Protein AF-A0A2A4T3X4-F1 (afdb_monomer_lite)

pLDDT: mean 83.57, std 12.28, range [48.41, 96.38]

Secondary structure (DSSP, 8-state):
----TT-EEEE-TT-TTGGG-TTTS-TT-EEEEEEEEEESSSTTEEEEEEEETTS-EEEEEPTTTEEETTHHHHHHHHHH---TT-HHHHHHHHHHHH--SPPPHHHHHHHHHHHHHT-

Foldseek 3Di:
DDDDFFAKKFWDCPAPVVVVDCPAHPPPWIWTFHDWDQDPPPDRWIWTFTQTPVRDTHGTDTPRTMDHPCLVVLVVLLVLPPDPPCVVVNVLSVCVNVDRDDDDPVSVVVSVVSVVVSD

Sequence (119 aa):
MNLKSGDKVRLKKNSNISNIGNKFNPLNTNGIIIVSKLTKLVKSTHRYKIKWDNGVTNGFYGDDEIEHWYIEPVKELFKKVISPYSGSIQLYLKHLIEDENPLTDEQLDRCRYWWGYYS

Radius of gyration: 15.66 Å; chains: 1; bounding box: 42×26×44 Å

Structure (mmCIF, N/CA/C/O backbone):
data_AF-A0A2A4T3X4-F1
#
_entry.id   AF-A0A2A4T3X4-F1
#
loop_
_atom_site.group_PDB
_atom_site.id
_atom_site.type_symbol
_atom_site.label_atom_id
_atom_site.label_alt_id
_atom_site.label_comp_id
_atom_site.label_asym_id
_atom_site.label_entity_id
_atom_site.label_seq_id
_atom_site.pdbx_PDB_ins_code
_atom_site.Cartn_x
_atom_site.Cartn_y
_atom_site.Cartn_z
_atom_site.occupancy
_atom_site.B_iso_or_equiv
_atom_site.auth_seq_id
_atom_site.auth_comp_id
_atom_site.auth_asym_id
_atom_site.auth_atom_id
_atom_site.pdbx_PDB_model_num
ATOM 1 N N . MET A 1 1 ? 10.702 2.430 2.798 1.00 73.75 1 MET A N 1
ATOM 2 C CA . MET A 1 1 ? 9.660 1.501 2.301 1.00 73.75 1 MET A CA 1
ATOM 3 C C . MET A 1 1 ? 10.324 0.392 1.492 1.00 73.75 1 MET A C 1
ATOM 5 O O . MET A 1 1 ? 11.217 0.692 0.709 1.00 73.75 1 MET A O 1
ATOM 9 N N . ASN A 1 2 ? 9.935 -0.870 1.688 1.00 77.69 2 ASN A N 1
ATOM 10 C CA . ASN A 1 2 ? 10.538 -2.020 0.999 1.00 77.69 2 ASN A CA 1
ATOM 11 C C . ASN A 1 2 ? 9.506 -2.710 0.093 1.00 77.69 2 ASN A C 1
ATOM 13 O O . ASN A 1 2 ? 8.886 -3.697 0.487 1.00 77.69 2 ASN A O 1
ATOM 17 N N . LEU A 1 3 ? 9.288 -2.150 -1.098 1.00 87.94 3 LEU A N 1
ATOM 18 C CA . LEU A 1 3 ? 8.302 -2.655 -2.052 1.00 87.94 3 LEU A CA 1
ATOM 19 C C . LEU A 1 3 ? 8.892 -3.710 -2.996 1.00 87.94 3 LEU A C 1
ATOM 21 O O . LEU A 1 3 ? 10.007 -3.575 -3.513 1.00 87.94 3 LEU A O 1
ATOM 25 N N . LYS A 1 4 ? 8.096 -4.731 -3.315 1.00 90.44 4 LYS A N 1
ATOM 26 C CA . LYS A 1 4 ? 8.458 -5.810 -4.245 1.00 90.44 4 LYS A CA 1
ATOM 27 C C . LYS A 1 4 ? 7.408 -6.012 -5.333 1.00 90.44 4 LYS A C 1
ATOM 29 O O . LYS A 1 4 ? 6.272 -5.551 -5.243 1.00 90.44 4 LYS A O 1
ATOM 34 N N . SER A 1 5 ? 7.793 -6.730 -6.388 1.00 92.25 5 SER A N 1
ATOM 35 C CA . SER A 1 5 ? 6.839 -7.163 -7.412 1.00 92.25 5 SER A CA 1
ATOM 36 C C . SER A 1 5 ? 5.691 -7.958 -6.780 1.00 92.25 5 SER A C 1
ATOM 38 O O . SER A 1 5 ? 5.927 -8.836 -5.952 1.00 92.25 5 SER A O 1
ATOM 40 N N . GLY A 1 6 ? 4.462 -7.654 -7.192 1.00 92.06 6 GLY A N 1
ATOM 41 C CA . GLY A 1 6 ? 3.226 -8.198 -6.628 1.00 92.06 6 GLY A CA 1
ATOM 42 C C . GLY A 1 6 ? 2.557 -7.288 -5.595 1.00 92.06 6 GLY A C 1
ATOM 43 O O . GLY A 1 6 ? 1.350 -7.411 -5.395 1.00 92.06 6 GLY A O 1
ATOM 44 N N . ASP A 1 7 ? 3.283 -6.338 -4.998 1.00 92.31 7 ASP A N 1
ATOM 45 C CA . ASP A 1 7 ? 2.684 -5.423 -4.028 1.00 92.31 7 ASP A CA 1
ATOM 46 C C . ASP A 1 7 ? 1.706 -4.461 -4.707 1.00 92.31 7 ASP A C 1
ATOM 48 O O . ASP A 1 7 ? 1.952 -3.940 -5.804 1.00 92.31 7 ASP A O 1
ATOM 52 N N . LYS A 1 8 ? 0.592 -4.204 -4.016 1.00 93.56 8 LYS A N 1
ATOM 53 C CA . LYS A 1 8 ? -0.422 -3.245 -4.444 1.00 93.56 8 LYS A CA 1
ATOM 54 C C . LYS A 1 8 ? -0.099 -1.856 -3.892 1.00 93.56 8 LYS A C 1
ATOM 56 O O . LYS A 1 8 ? 0.126 -1.674 -2.695 1.00 93.56 8 LYS A O 1
ATOM 61 N N . VAL A 1 9 ? -0.102 -0.867 -4.771 1.00 92.81 9 VAL A N 1
ATOM 62 C CA . VAL A 1 9 ? 0.332 0.504 -4.491 1.00 92.81 9 VAL A CA 1
ATOM 63 C C . VAL A 1 9 ? -0.628 1.523 -5.085 1.00 92.81 9 VAL A C 1
ATOM 65 O O . VAL A 1 9 ? -1.491 1.191 -5.897 1.00 92.81 9 VAL A O 1
ATOM 68 N N . ARG A 1 10 ? -0.462 2.779 -4.686 1.00 91.31 10 ARG A N 1
ATOM 69 C CA . ARG A 1 10 ? -1.126 3.949 -5.266 1.00 91.31 10 ARG A CA 1
ATOM 70 C C . ARG A 1 10 ? -0.134 5.103 -5.395 1.00 91.31 10 ARG A C 1
ATOM 72 O O . ARG A 1 10 ? 0.904 5.103 -4.734 1.00 91.31 10 ARG A O 1
ATOM 79 N N . LEU A 1 11 ? -0.464 6.103 -6.210 1.00 88.88 11 LEU A N 1
ATOM 80 C CA . LEU A 1 11 ? 0.274 7.369 -6.212 1.00 88.88 11 LEU A CA 1
ATOM 81 C C . LEU A 1 11 ? 0.007 8.136 -4.913 1.00 88.88 11 LEU A C 1
ATOM 83 O O . LEU A 1 11 ? -1.147 8.262 -4.483 1.00 88.88 11 LEU A O 1
ATOM 87 N N . LYS A 1 12 ? 1.065 8.703 -4.328 1.00 87.00 12 LYS A N 1
ATOM 88 C CA . LYS A 1 12 ? 0.946 9.663 -3.226 1.00 87.00 12 LYS A CA 1
ATOM 89 C C . LYS A 1 12 ? 0.230 10.912 -3.740 1.00 87.00 12 LYS A C 1
ATOM 91 O O . LYS A 1 12 ? 0.649 11.485 -4.751 1.00 87.00 12 LYS A O 1
ATOM 96 N N . LYS A 1 13 ? -0.808 11.373 -3.023 1.00 78.06 13 LYS A N 1
ATOM 97 C CA . LYS A 1 13 ? -1.578 12.583 -3.397 1.00 78.06 13 LYS A CA 1
ATOM 98 C C . LYS A 1 13 ? -0.671 13.809 -3.605 1.00 78.06 13 LYS A C 1
ATOM 100 O O . LYS A 1 13 ? -0.917 14.579 -4.526 1.00 78.06 13 LYS A O 1
ATOM 105 N N . ASN A 1 14 ? 0.412 13.925 -2.830 1.00 73.81 14 ASN A N 1
ATOM 106 C CA . ASN A 1 14 ? 1.341 15.064 -2.849 1.00 73.81 14 ASN A CA 1
ATOM 107 C C . ASN A 1 14 ? 2.606 14.843 -3.706 1.00 73.81 14 ASN A C 1
ATOM 109 O O . ASN A 1 14 ? 3.576 15.581 -3.550 1.00 73.81 14 ASN A O 1
ATOM 113 N N . SER A 1 15 ? 2.655 13.813 -4.555 1.00 72.19 15 SER A N 1
ATOM 114 C CA . SER A 1 15 ? 3.825 13.582 -5.414 1.00 72.19 15 SER A CA 1
ATOM 115 C C . SER A 1 15 ? 3.896 14.609 -6.551 1.00 72.19 15 SER A C 1
ATOM 117 O O . SER A 1 15 ? 2.880 15.027 -7.093 1.00 72.19 15 SER A O 1
ATOM 119 N N . ASN A 1 16 ? 5.096 14.991 -6.993 1.00 68.69 16 ASN A N 1
ATOM 120 C CA . ASN A 1 16 ? 5.229 15.876 -8.163 1.00 68.69 16 ASN A CA 1
ATOM 121 C C . ASN A 1 16 ? 4.582 15.265 -9.419 1.00 68.69 16 ASN A C 1
ATOM 123 O O . ASN A 1 16 ? 4.076 15.980 -10.279 1.00 68.69 1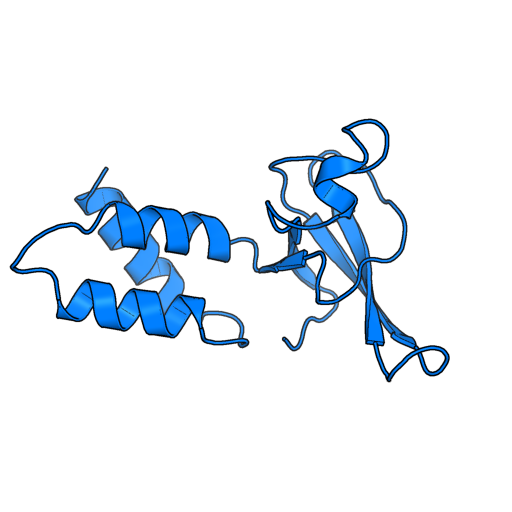6 ASN A O 1
ATOM 127 N N . ILE A 1 17 ? 4.551 13.933 -9.493 1.00 68.25 17 ILE A N 1
ATOM 128 C CA . ILE A 1 17 ? 3.975 13.167 -10.595 1.00 68.25 17 ILE A CA 1
ATOM 129 C C . ILE A 1 17 ? 2.440 13.184 -10.603 1.00 68.25 17 ILE A C 1
ATOM 131 O O . ILE A 1 17 ? 1.858 13.182 -11.693 1.00 68.25 17 ILE A O 1
ATOM 135 N N . SER A 1 18 ? 1.768 13.260 -9.445 1.00 57.41 18 SER A N 1
ATOM 136 C CA . SER A 1 18 ? 0.305 13.428 -9.410 1.00 57.41 18 SER A CA 1
ATOM 137 C C . SER A 1 18 ? -0.129 14.762 -10.036 1.00 57.41 18 SER A C 1
ATOM 139 O O . SER A 1 18 ? -1.211 14.846 -10.615 1.00 57.41 18 SER A O 1
ATOM 141 N N . ASN A 1 19 ? 0.746 15.773 -10.030 1.00 52.66 19 ASN A N 1
ATOM 142 C CA . ASN A 1 19 ? 0.474 17.102 -10.585 1.00 52.66 19 ASN A CA 1
ATOM 143 C C . ASN A 1 19 ? 0.753 17.236 -12.096 1.00 52.66 19 ASN A C 1
ATOM 145 O O . ASN A 1 19 ? 0.308 18.205 -12.705 1.00 52.66 19 ASN A O 1
ATOM 149 N N . ILE A 1 20 ? 1.437 16.271 -12.733 1.00 57.38 20 ILE A N 1
ATOM 150 C CA . ILE A 1 20 ? 1.775 16.306 -14.179 1.00 57.38 20 ILE A CA 1
ATOM 151 C C . ILE A 1 20 ? 0.558 15.951 -15.074 1.00 57.38 20 ILE A C 1
ATOM 153 O O . ILE A 1 20 ? 0.610 16.030 -16.302 1.00 57.38 20 ILE A O 1
ATOM 157 N N . GLY A 1 21 ? -0.592 15.654 -14.463 1.00 48.41 21 GLY A N 1
ATOM 158 C CA . GLY A 1 21 ? -1.877 15.519 -15.141 1.00 48.41 21 GLY A CA 1
ATOM 159 C C . GLY A 1 21 ? -2.194 14.104 -15.638 1.00 48.41 21 GLY A C 1
ATOM 160 O O . GLY A 1 21 ? -1.324 13.274 -15.911 1.00 48.41 21 GLY A O 1
ATOM 161 N N . ASN A 1 22 ? -3.497 13.854 -15.793 1.00 52.78 22 ASN A N 1
ATOM 162 C CA . ASN A 1 22 ? -4.129 12.561 -16.104 1.00 52.78 22 ASN A CA 1
ATOM 163 C C . ASN A 1 22 ? -3.676 11.879 -17.405 1.00 52.78 22 ASN A C 1
ATOM 165 O O . ASN A 1 22 ? -4.066 10.743 -17.663 1.00 52.78 22 ASN A O 1
ATOM 169 N N . LYS A 1 23 ? -2.897 12.552 -18.260 1.00 54.53 23 LYS A N 1
ATOM 170 C CA . LYS A 1 23 ? -2.546 12.018 -19.583 1.00 54.53 23 LYS A CA 1
ATOM 171 C C . LYS A 1 23 ? -1.541 10.864 -19.505 1.00 54.53 23 LYS A C 1
ATOM 173 O O . LYS A 1 23 ? -1.522 10.027 -20.399 1.00 54.53 23 LYS A O 1
ATOM 178 N N . PHE A 1 24 ? -0.744 10.810 -18.433 1.00 61.31 24 PHE A N 1
ATOM 179 C CA . PHE A 1 24 ? 0.300 9.799 -18.247 1.00 61.31 24 PHE A CA 1
ATOM 180 C C . PHE A 1 24 ? 0.299 9.140 -16.873 1.00 61.31 24 PHE A C 1
ATOM 182 O O . PHE A 1 24 ? 1.006 8.161 -16.706 1.00 61.31 24 PHE A O 1
ATOM 189 N N . ASN A 1 25 ? -0.456 9.630 -15.886 1.00 68.31 25 ASN A N 1
ATOM 190 C CA . ASN A 1 25 ? -0.492 9.034 -14.552 1.00 68.31 25 ASN A CA 1
ATOM 191 C C . ASN A 1 25 ? -1.935 8.913 -14.081 1.00 68.31 25 ASN A 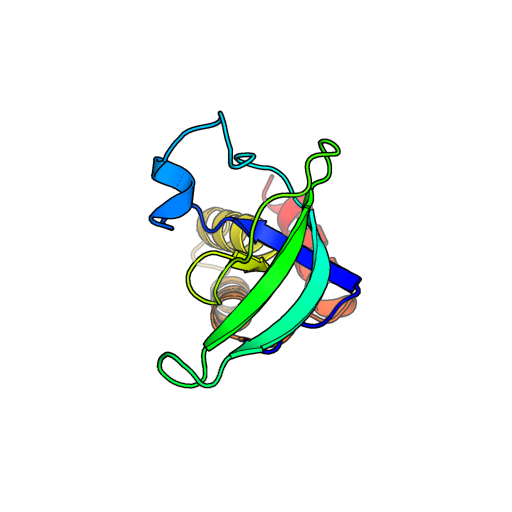C 1
ATOM 193 O O . ASN A 1 25 ? -2.646 9.919 -14.056 1.00 68.31 25 ASN A O 1
ATOM 197 N N . PRO A 1 26 ? -2.391 7.708 -13.725 1.00 69.69 26 PRO A N 1
ATOM 198 C CA . PRO A 1 26 ? -3.764 7.548 -13.304 1.00 69.69 26 PRO A CA 1
ATOM 199 C C . PRO A 1 26 ? -3.933 8.026 -11.861 1.00 69.69 26 PRO A C 1
ATOM 201 O O . PRO A 1 26 ? -3.333 7.495 -10.928 1.00 69.69 26 PRO A O 1
ATOM 204 N N . LEU A 1 27 ? -4.749 9.063 -11.683 1.00 70.00 27 LEU A N 1
ATOM 205 C CA . LEU A 1 27 ? -5.105 9.585 -10.367 1.00 70.00 27 LEU A CA 1
ATOM 206 C C . LEU A 1 27 ? -6.114 8.672 -9.671 1.00 70.00 27 LEU A C 1
ATOM 208 O O . LEU A 1 27 ? -6.964 8.061 -10.314 1.00 70.00 27 LEU A O 1
ATOM 212 N N . ASN A 1 28 ? -6.034 8.620 -8.337 1.00 70.75 28 ASN A N 1
ATOM 213 C CA . ASN A 1 28 ? -6.980 7.901 -7.472 1.00 70.75 28 ASN A CA 1
ATOM 214 C C . ASN A 1 28 ? -7.206 6.426 -7.847 1.00 70.75 28 ASN A C 1
ATOM 216 O O . ASN A 1 28 ? -8.251 5.861 -7.535 1.00 70.75 28 ASN A O 1
ATOM 220 N N . THR A 1 29 ? -6.231 5.794 -8.497 1.00 82.12 29 THR A N 1
ATOM 221 C CA . THR A 1 29 ? -6.269 4.369 -8.819 1.00 82.12 29 THR A CA 1
ATOM 222 C C . THR A 1 29 ? -5.213 3.613 -8.025 1.00 82.12 29 THR A C 1
ATOM 224 O O . THR A 1 29 ? -4.241 4.200 -7.538 1.00 82.12 29 THR A O 1
ATOM 227 N N . ASN A 1 30 ? -5.395 2.300 -7.936 1.00 91.56 30 ASN A N 1
ATOM 228 C CA . ASN A 1 30 ? -4.361 1.408 -7.446 1.00 91.56 30 ASN A CA 1
ATOM 229 C C . ASN A 1 30 ? -3.640 0.756 -8.626 1.00 91.56 30 ASN A C 1
ATOM 231 O O . ASN A 1 30 ? -4.113 0.752 -9.763 1.00 91.56 30 ASN A O 1
ATOM 235 N N . GLY A 1 31 ? -2.474 0.203 -8.348 1.00 92.38 31 GLY A N 1
ATOM 236 C CA . GLY A 1 31 ? -1.726 -0.598 -9.296 1.00 92.38 31 GLY A CA 1
ATOM 237 C C . GLY A 1 31 ? -0.934 -1.676 -8.590 1.00 92.38 31 GLY A C 1
ATOM 238 O O . GLY A 1 31 ? -0.853 -1.713 -7.363 1.00 92.38 31 GLY A O 1
ATOM 239 N N . ILE A 1 32 ? -0.351 -2.558 -9.386 1.00 94.44 32 ILE A N 1
ATOM 240 C CA . ILE A 1 32 ? 0.495 -3.652 -8.927 1.00 94.44 32 ILE A CA 1
ATOM 241 C C . ILE A 1 32 ? 1.898 -3.428 -9.472 1.00 94.44 32 ILE A C 1
ATOM 243 O O . ILE A 1 32 ? 2.084 -3.148 -10.662 1.00 94.44 32 ILE A O 1
ATOM 247 N N . ILE A 1 33 ? 2.899 -3.566 -8.608 1.00 93.88 33 ILE A N 1
ATOM 248 C CA . ILE A 1 33 ? 4.299 -3.517 -9.023 1.00 93.88 33 ILE A CA 1
ATOM 249 C C . ILE A 1 33 ? 4.600 -4.755 -9.862 1.00 93.88 33 ILE A C 1
ATOM 251 O O . ILE A 1 33 ? 4.469 -5.886 -9.401 1.00 93.88 33 ILE A O 1
ATOM 255 N N . ILE A 1 34 ? 5.041 -4.538 -11.097 1.00 94.50 34 ILE A N 1
ATOM 256 C CA . ILE A 1 34 ? 5.446 -5.611 -12.014 1.00 94.50 34 ILE A CA 1
ATOM 257 C C . ILE A 1 34 ? 6.969 -5.724 -12.130 1.00 94.50 34 ILE A C 1
ATOM 259 O O . ILE A 1 34 ? 7.485 -6.777 -12.496 1.00 94.50 34 ILE A O 1
ATOM 263 N N . VAL A 1 35 ? 7.705 -4.656 -11.808 1.00 92.12 35 VAL A N 1
ATOM 264 C CA . VAL A 1 35 ? 9.174 -4.640 -11.787 1.00 92.12 35 VAL A CA 1
ATOM 265 C C . VAL A 1 35 ? 9.647 -3.791 -10.613 1.00 92.12 35 VAL A C 1
ATOM 267 O O . VAL A 1 35 ? 9.231 -2.641 -10.510 1.00 92.12 35 VAL A O 1
ATOM 270 N N . SER A 1 36 ? 10.567 -4.317 -9.801 1.00 90.00 36 SER A N 1
ATOM 271 C CA . SER A 1 36 ? 11.325 -3.572 -8.786 1.00 90.00 36 SER A CA 1
ATOM 272 C C . SER A 1 36 ? 12.819 -3.656 -9.113 1.00 90.00 36 SER A C 1
ATOM 274 O O . SER A 1 36 ? 13.345 -4.749 -9.338 1.00 90.00 36 SER A O 1
ATOM 276 N N . LYS A 1 37 ? 13.495 -2.508 -9.233 1.00 86.06 37 LYS A N 1
ATOM 277 C CA . LYS A 1 37 ? 14.929 -2.427 -9.556 1.00 86.06 37 LYS A CA 1
ATOM 278 C C . LYS A 1 37 ? 15.614 -1.378 -8.692 1.00 86.06 37 LYS A C 1
ATOM 280 O O . LYS A 1 37 ? 15.144 -0.248 -8.598 1.00 86.06 37 LYS A O 1
ATOM 285 N N . LEU A 1 38 ? 16.776 -1.724 -8.146 1.00 81.00 38 LEU A N 1
ATOM 286 C CA . LEU A 1 38 ? 17.665 -0.766 -7.497 1.00 81.00 38 LEU A CA 1
ATOM 287 C C . LEU A 1 38 ? 18.520 -0.069 -8.561 1.00 81.00 38 LEU A C 1
ATOM 289 O O . LEU A 1 38 ? 19.230 -0.730 -9.324 1.00 81.00 38 LEU A O 1
ATOM 293 N N . THR A 1 39 ? 18.463 1.262 -8.626 1.00 69.56 39 THR A N 1
ATOM 294 C CA . THR A 1 39 ? 19.284 2.034 -9.570 1.00 69.56 39 THR A CA 1
ATOM 295 C C . THR A 1 39 ? 20.495 2.647 -8.868 1.00 69.56 39 THR A C 1
ATOM 297 O O . THR A 1 39 ? 20.363 3.310 -7.845 1.00 69.56 39 THR A O 1
ATOM 300 N N . LYS A 1 40 ? 21.701 2.424 -9.413 1.00 59.09 40 LYS A N 1
ATOM 301 C CA . LYS A 1 40 ? 22.968 2.941 -8.848 1.00 59.09 40 LYS A CA 1
ATOM 302 C C . LYS A 1 40 ? 23.285 4.392 -9.241 1.00 59.09 40 LYS A C 1
ATOM 304 O O . LYS A 1 40 ? 24.211 4.975 -8.693 1.00 59.09 40 LYS A O 1
ATOM 309 N N . LEU A 1 41 ? 22.554 4.959 -10.202 1.00 58.16 41 LEU A N 1
ATOM 310 C CA . LEU A 1 41 ? 22.895 6.231 -10.855 1.00 58.16 41 LEU A CA 1
ATOM 311 C C . LEU A 1 41 ? 22.572 7.478 -10.018 1.00 58.16 41 LEU A C 1
ATOM 313 O O . LEU A 1 41 ? 23.244 8.491 -10.164 1.00 58.16 41 LEU A O 1
ATOM 317 N N . VAL A 1 42 ? 21.573 7.419 -9.135 1.00 52.53 42 VAL A N 1
ATOM 318 C CA . VAL A 1 42 ? 21.182 8.535 -8.263 1.00 52.53 42 VAL A CA 1
ATOM 319 C C . VAL A 1 42 ? 20.818 7.927 -6.915 1.00 52.53 42 VAL A C 1
ATOM 321 O O . VAL A 1 42 ? 19.884 7.137 -6.860 1.00 52.53 42 VAL A O 1
ATOM 324 N N . LYS A 1 43 ? 21.608 8.212 -5.867 1.00 54.38 43 LYS A N 1
ATOM 325 C CA . LYS A 1 43 ? 21.354 7.850 -4.454 1.00 54.38 43 LYS A CA 1
ATOM 326 C C . LYS A 1 43 ? 20.542 6.556 -4.265 1.00 54.38 43 LYS A C 1
ATOM 328 O O . LYS A 1 43 ? 19.421 6.634 -3.776 1.00 54.38 43 LYS A O 1
ATOM 333 N N . SER A 1 44 ? 21.069 5.405 -4.699 1.00 58.75 44 SER A N 1
ATOM 334 C CA . SER A 1 44 ? 20.482 4.064 -4.490 1.00 58.75 44 SER A CA 1
ATOM 335 C C . SER A 1 44 ? 18.944 4.032 -4.485 1.00 58.75 44 SER A C 1
ATOM 337 O O . SER A 1 44 ? 18.339 3.448 -3.590 1.00 58.75 44 SER A O 1
ATOM 339 N N . THR A 1 45 ? 18.301 4.726 -5.429 1.00 71.88 45 THR A N 1
ATOM 340 C CA . THR A 1 45 ? 16.848 4.913 -5.383 1.00 71.88 45 THR A CA 1
ATOM 341 C C . THR A 1 45 ? 16.183 3.710 -6.039 1.00 71.88 45 THR A C 1
ATOM 343 O O . THR A 1 45 ? 16.568 3.304 -7.151 1.00 71.88 45 THR A O 1
ATOM 346 N N . HIS A 1 46 ? 15.203 3.118 -5.357 1.00 85.25 46 HIS A N 1
ATOM 347 C CA . HIS A 1 46 ? 14.397 2.062 -5.948 1.00 85.25 46 HIS A CA 1
ATOM 348 C C . HIS A 1 46 ? 13.490 2.647 -7.025 1.00 85.25 46 HIS A C 1
ATOM 350 O O . HIS A 1 46 ? 12.966 3.755 -6.914 1.00 85.25 46 HIS A O 1
ATOM 356 N N . ARG A 1 47 ? 13.353 1.897 -8.115 1.00 88.62 47 ARG A N 1
ATOM 357 C CA . ARG A 1 47 ? 12.522 2.247 -9.258 1.00 88.62 47 ARG A CA 1
ATOM 358 C C . ARG A 1 47 ? 11.538 1.120 -9.527 1.00 88.62 47 ARG A C 1
ATOM 360 O O . ARG A 1 47 ? 11.941 -0.025 -9.750 1.00 88.62 47 ARG A O 1
ATOM 367 N N . TYR A 1 48 ? 10.259 1.470 -9.575 1.00 90.19 48 TYR A N 1
ATOM 368 C CA . TYR A 1 48 ? 9.153 0.530 -9.700 1.00 90.19 48 TYR A CA 1
ATOM 369 C C . TYR A 1 48 ? 8.385 0.755 -10.993 1.00 90.19 48 TYR A C 1
ATOM 371 O O . TYR A 1 48 ? 7.942 1.865 -11.269 1.00 90.19 48 TYR A O 1
ATOM 379 N N . LYS A 1 49 ? 8.182 -0.298 -11.783 1.00 91.38 49 LYS A N 1
ATOM 380 C CA . LYS A 1 49 ? 7.227 -0.269 -12.896 1.00 91.38 49 LYS A CA 1
ATOM 381 C C . LYS A 1 49 ? 5.893 -0.806 -12.400 1.00 91.38 49 LYS A C 1
ATOM 383 O O . LYS A 1 49 ? 5.861 -1.883 -11.801 1.00 91.38 49 LYS A O 1
ATOM 388 N N . ILE A 1 50 ? 4.812 -0.083 -12.673 1.00 91.44 50 ILE A N 1
ATOM 389 C CA . ILE A 1 50 ? 3.482 -0.371 -12.126 1.00 91.44 50 ILE A CA 1
ATOM 390 C C . ILE A 1 50 ? 2.496 -0.604 -13.269 1.00 91.44 50 ILE A C 1
ATOM 392 O O . ILE A 1 50 ? 2.455 0.170 -14.229 1.00 91.44 50 ILE A O 1
ATOM 396 N N . LYS A 1 51 ? 1.703 -1.673 -13.151 1.00 92.56 51 LYS A N 1
ATOM 397 C CA . LYS A 1 51 ? 0.497 -1.894 -13.951 1.00 92.56 51 LYS A CA 1
ATOM 398 C C . LYS A 1 51 ? -0.698 -1.398 -13.145 1.00 92.56 51 LYS A C 1
ATOM 400 O O . LYS A 1 51 ? -0.991 -1.945 -12.086 1.00 92.56 51 LYS A O 1
ATOM 405 N N . TRP A 1 52 ? -1.353 -0.358 -13.632 1.00 91.56 52 TRP A N 1
ATOM 406 C CA . TRP A 1 52 ? -2.479 0.284 -12.967 1.00 91.56 52 TRP A CA 1
ATOM 407 C C . TRP A 1 52 ? -3.797 -0.449 -13.254 1.00 91.56 52 TRP A C 1
ATOM 409 O O . TRP A 1 52 ? -3.938 -1.092 -14.298 1.00 91.56 52 TRP A O 1
ATOM 419 N N . ASP A 1 53 ? -4.774 -0.336 -12.348 1.00 90.12 53 ASP A N 1
ATOM 420 C CA . ASP A 1 53 ? -6.079 -1.011 -12.459 1.00 90.12 53 ASP A CA 1
ATOM 421 C C . ASP A 1 53 ? -6.868 -0.556 -13.704 1.00 90.12 53 ASP A C 1
ATOM 423 O O . ASP A 1 53 ? -7.681 -1.306 -14.238 1.00 90.12 53 ASP A O 1
ATOM 427 N N . ASN A 1 54 ? -6.583 0.639 -14.236 1.00 85.38 54 ASN A N 1
ATOM 428 C CA . ASN A 1 54 ? -7.154 1.130 -15.496 1.00 85.38 54 ASN A CA 1
ATOM 429 C C . ASN A 1 54 ? -6.487 0.544 -16.763 1.00 85.38 54 ASN A C 1
ATOM 431 O O . ASN A 1 54 ? -6.726 1.029 -17.868 1.00 85.38 54 ASN A O 1
ATOM 435 N N . GLY A 1 55 ? -5.615 -0.455 -16.612 1.00 84.50 55 GLY A N 1
ATOM 436 C CA . GLY A 1 55 ? -4.920 -1.140 -17.703 1.00 84.50 55 GLY A CA 1
ATOM 437 C C . GLY A 1 55 ? -3.641 -0.451 -18.182 1.00 84.50 55 GLY A C 1
ATOM 438 O O . GLY A 1 55 ? -2.863 -1.058 -18.921 1.00 84.50 55 GLY A O 1
ATOM 439 N N . VAL A 1 56 ? -3.373 0.780 -17.743 1.00 85.50 56 VAL A N 1
ATOM 440 C CA . VAL A 1 56 ? -2.189 1.531 -18.162 1.00 85.50 56 VAL A CA 1
ATOM 441 C C . VAL A 1 56 ? -0.941 0.997 -17.456 1.00 85.50 56 VAL A C 1
ATOM 443 O O . VAL A 1 56 ? -0.945 0.698 -16.265 1.00 85.50 56 VAL A O 1
ATOM 446 N N . THR A 1 57 ? 0.163 0.899 -18.194 1.00 87.94 57 THR A N 1
ATOM 447 C CA . THR A 1 57 ? 1.488 0.600 -17.639 1.00 87.94 57 THR A CA 1
ATOM 448 C C . THR A 1 57 ? 2.447 1.708 -18.052 1.00 87.94 57 THR A C 1
ATOM 450 O O . THR A 1 57 ? 2.816 1.797 -19.220 1.00 87.94 57 THR A O 1
ATOM 453 N N . ASN A 1 58 ? 2.853 2.543 -17.099 1.00 76.00 58 ASN A N 1
ATOM 454 C CA . ASN A 1 58 ? 3.714 3.702 -17.355 1.00 76.00 58 ASN A CA 1
ATOM 455 C C . ASN A 1 58 ? 5.161 3.451 -16.905 1.00 76.00 58 ASN A C 1
ATOM 457 O O . ASN A 1 58 ? 5.557 2.308 -16.659 1.00 76.00 58 ASN A O 1
ATOM 461 N N . GLY A 1 59 ? 5.960 4.524 -16.878 1.00 77.19 59 GLY A N 1
ATOM 462 C CA . GLY A 1 59 ? 7.381 4.524 -16.538 1.00 77.19 59 GLY A CA 1
ATOM 463 C C . GLY A 1 59 ? 7.706 4.074 -15.110 1.00 77.19 59 GLY A C 1
ATOM 464 O O . GLY A 1 59 ? 6.892 3.483 -14.405 1.00 77.19 59 GLY A O 1
ATOM 465 N N . PHE A 1 60 ? 8.951 4.313 -14.707 1.00 86.81 60 PHE A N 1
ATOM 466 C CA . PHE A 1 60 ? 9.442 3.919 -13.392 1.00 86.81 60 PHE A CA 1
ATOM 467 C C . PHE A 1 60 ? 9.174 4.999 -12.343 1.00 86.81 60 PHE A C 1
ATOM 469 O O . PHE A 1 60 ? 9.597 6.138 -12.524 1.00 86.81 60 PHE A O 1
ATOM 476 N N . TYR A 1 61 ? 8.557 4.600 -11.235 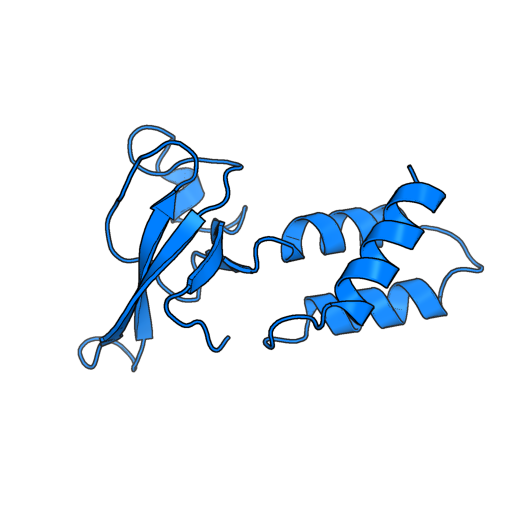1.00 86.69 61 TYR A N 1
ATOM 477 C CA . TYR A 1 61 ? 8.253 5.438 -10.079 1.00 86.69 61 TYR A CA 1
ATOM 478 C C . TYR A 1 61 ? 9.287 5.242 -8.963 1.00 86.69 61 TYR A C 1
ATOM 480 O O . TYR A 1 61 ? 9.833 4.147 -8.826 1.00 86.69 61 TYR A O 1
ATOM 488 N N . GLY A 1 62 ? 9.586 6.288 -8.198 1.00 87.44 62 GLY A N 1
ATOM 489 C CA . GLY A 1 62 ? 10.436 6.270 -7.004 1.00 87.44 62 GLY A CA 1
ATOM 490 C C . GLY A 1 62 ? 9.653 6.100 -5.698 1.00 87.44 62 GLY A C 1
ATOM 491 O O . GLY A 1 62 ? 8.426 6.194 -5.672 1.00 87.44 62 GLY A O 1
ATOM 492 N N . ASP A 1 63 ? 10.372 5.870 -4.596 1.00 85.38 63 ASP A N 1
ATOM 493 C CA . ASP A 1 63 ? 9.790 5.712 -3.250 1.00 85.38 63 ASP A CA 1
ATOM 494 C C . ASP A 1 63 ? 9.009 6.958 -2.774 1.00 85.38 63 ASP A C 1
ATOM 496 O O . ASP A 1 63 ? 8.089 6.865 -1.958 1.00 85.38 63 ASP A O 1
ATOM 500 N N . ASP A 1 64 ? 9.349 8.143 -3.278 1.00 85.50 64 ASP A N 1
ATOM 501 C CA . ASP A 1 64 ? 8.703 9.422 -2.977 1.00 85.50 64 ASP A CA 1
ATOM 502 C C . ASP A 1 64 ? 7.392 9.647 -3.751 1.00 85.50 64 ASP A C 1
ATOM 504 O O . ASP A 1 64 ? 6.597 10.514 -3.385 1.00 85.50 64 ASP A O 1
ATOM 508 N N . GLU A 1 65 ? 7.116 8.828 -4.766 1.00 86.75 65 GLU A N 1
ATOM 509 C CA . GLU A 1 65 ? 5.983 9.004 -5.682 1.00 86.75 65 GLU A CA 1
ATOM 510 C C . GLU A 1 65 ? 4.813 8.059 -5.375 1.00 86.75 65 GLU A C 1
ATOM 512 O O . GLU A 1 65 ? 3.659 8.365 -5.690 1.00 86.75 65 GLU A O 1
ATOM 517 N N . ILE A 1 66 ? 5.089 6.929 -4.720 1.00 89.19 66 ILE A N 1
ATOM 518 C CA . ILE A 1 66 ? 4.110 5.872 -4.441 1.00 89.19 66 ILE A CA 1
ATOM 519 C C . ILE A 1 66 ? 4.061 5.501 -2.961 1.00 89.19 66 ILE A C 1
ATOM 521 O O . ILE A 1 66 ? 5.002 5.734 -2.205 1.00 89.19 66 ILE A O 1
ATOM 525 N N . GLU A 1 67 ? 2.944 4.918 -2.544 1.00 91.50 67 GLU A N 1
ATOM 526 C CA . GLU A 1 67 ? 2.729 4.351 -1.211 1.00 91.50 67 GLU A CA 1
ATOM 527 C C . GLU A 1 67 ? 1.895 3.068 -1.316 1.00 91.50 67 GLU A C 1
ATOM 529 O O . GLU A 1 67 ? 1.255 2.811 -2.345 1.00 91.50 67 GLU A O 1
ATOM 534 N N . HIS A 1 68 ? 1.874 2.261 -0.253 1.00 92.75 68 HIS A N 1
ATOM 535 C CA . HIS A 1 68 ? 0.949 1.133 -0.172 1.00 92.75 68 HIS A CA 1
ATOM 536 C C . HIS A 1 68 ? -0.502 1.608 -0.346 1.00 92.75 68 HIS A C 1
ATOM 538 O O . HIS A 1 68 ? -0.906 2.649 0.175 1.00 92.75 68 HIS A O 1
ATOM 544 N N . TRP A 1 69 ? -1.302 0.828 -1.078 1.00 92.50 69 TRP A N 1
ATOM 545 C CA . TRP A 1 69 ? -2.654 1.214 -1.509 1.00 92.50 69 TRP A CA 1
ATOM 546 C C . TRP A 1 69 ? -3.597 1.635 -0.367 1.00 92.50 69 TRP A C 1
ATOM 548 O O . TRP A 1 69 ? -4.491 2.461 -0.569 1.00 92.50 69 TRP A O 1
ATOM 558 N N . TYR A 1 70 ? -3.392 1.079 0.828 1.00 91.38 70 TYR A N 1
ATOM 559 C CA . TYR A 1 70 ? -4.218 1.312 2.009 1.00 91.38 70 TYR A CA 1
ATOM 560 C C . TYR A 1 70 ? -3.825 2.566 2.806 1.00 91.38 70 TYR A C 1
ATOM 562 O O . TYR A 1 70 ? -4.610 2.994 3.646 1.00 91.38 70 TYR A O 1
ATOM 570 N N . ILE A 1 71 ? -2.659 3.179 2.568 1.00 91.94 71 ILE A N 1
ATOM 571 C CA . ILE A 1 71 ? -2.144 4.261 3.428 1.00 91.94 71 ILE A CA 1
ATOM 572 C C . ILE A 1 71 ? -3.078 5.472 3.437 1.00 91.94 71 ILE A C 1
ATOM 574 O O . ILE A 1 71 ? -3.419 5.982 4.502 1.00 91.94 71 ILE A O 1
ATOM 578 N N . GLU A 1 72 ? -3.534 5.927 2.271 1.00 90.06 72 GLU A N 1
ATOM 579 C CA . GLU A 1 72 ? -4.463 7.057 2.201 1.00 90.06 72 GLU A CA 1
ATOM 580 C C . GLU A 1 72 ? -5.827 6.754 2.861 1.00 90.06 72 GLU A C 1
ATOM 582 O O . GLU A 1 72 ? -6.255 7.566 3.681 1.00 90.06 72 GLU A O 1
ATOM 587 N N . PRO A 1 73 ? -6.478 5.593 2.628 1.00 91.12 73 PRO A N 1
ATOM 588 C CA . PRO A 1 73 ? -7.634 5.176 3.426 1.00 91.12 73 PRO A CA 1
ATOM 589 C C . PRO A 1 73 ? -7.390 5.194 4.943 1.00 91.12 73 PRO A C 1
ATOM 591 O O . PRO A 1 73 ? -8.242 5.654 5.697 1.00 91.12 73 PRO A O 1
ATOM 594 N N . VAL A 1 74 ? -6.219 4.751 5.414 1.00 93.19 74 VAL A N 1
ATOM 595 C CA . VAL A 1 74 ? -5.875 4.784 6.847 1.00 93.19 74 VAL A CA 1
ATOM 596 C C . VAL A 1 74 ? -5.711 6.227 7.349 1.00 93.19 74 VAL A C 1
ATOM 598 O O . VAL A 1 74 ? -6.190 6.549 8.435 1.00 93.19 74 VAL A O 1
ATOM 601 N N . LYS A 1 75 ? -5.119 7.135 6.559 1.00 91.75 75 LYS A N 1
ATOM 602 C CA . LYS A 1 75 ? -5.052 8.578 6.878 1.00 91.75 75 LYS A CA 1
ATOM 603 C C . LYS A 1 75 ? -6.442 9.213 6.956 1.00 91.75 75 LYS A C 1
ATOM 605 O O . LYS A 1 75 ? -6.687 10.059 7.815 1.00 91.75 75 LYS A O 1
ATOM 610 N N . GLU A 1 76 ? -7.352 8.831 6.064 1.00 91.44 76 GLU A N 1
ATOM 611 C CA . GLU A 1 76 ? -8.747 9.282 6.089 1.00 91.44 76 GLU A CA 1
ATOM 612 C C . GLU A 1 76 ? -9.477 8.742 7.327 1.00 91.44 76 GLU A C 1
ATOM 614 O O . GLU A 1 76 ? -10.173 9.500 8.000 1.00 91.44 76 GLU A O 1
ATOM 619 N N . LEU A 1 77 ? -9.242 7.479 7.698 1.00 92.88 77 LEU A N 1
ATOM 620 C CA . LEU A 1 77 ? -9.778 6.886 8.923 1.00 92.88 77 LEU A CA 1
ATOM 621 C C . LEU A 1 77 ? -9.278 7.628 10.161 1.00 92.88 77 LEU A C 1
ATOM 623 O O . LEU A 1 77 ? -10.073 8.016 11.009 1.00 92.88 77 LEU A O 1
ATOM 627 N N . PHE A 1 78 ? -7.972 7.882 10.239 1.00 92.31 78 PHE A N 1
ATOM 628 C CA . PHE A 1 78 ? -7.361 8.633 11.333 1.00 92.31 78 PHE A CA 1
ATOM 629 C C . PHE A 1 78 ? -8.026 10.004 11.526 1.00 92.31 78 PHE A C 1
ATOM 631 O O . PHE A 1 78 ? -8.303 10.400 12.653 1.00 92.31 78 PHE A O 1
ATOM 638 N N . LYS A 1 79 ? -8.361 10.695 10.427 1.00 89.88 79 LYS A N 1
ATOM 639 C CA . LYS A 1 79 ? -9.101 11.967 10.460 1.00 89.88 79 LYS A CA 1
ATOM 640 C C . LYS A 1 79 ? -10.570 11.822 10.862 1.00 89.88 79 LYS A C 1
ATOM 642 O O . LYS A 1 79 ? -11.124 12.777 11.385 1.00 89.88 79 LYS A O 1
ATOM 647 N N . LYS A 1 80 ? -11.217 10.684 10.593 1.00 89.38 80 LYS A N 1
ATOM 648 C CA . LYS A 1 80 ? -12.609 10.418 11.005 1.00 89.38 80 LYS A CA 1
ATOM 649 C C . LYS A 1 80 ? -12.724 10.105 12.491 1.00 89.38 80 LYS A C 1
ATOM 651 O O . LYS A 1 80 ? -13.715 10.455 13.124 1.00 89.38 80 LYS A O 1
ATOM 656 N N . VAL A 1 81 ? -11.710 9.453 13.049 1.00 88.19 81 VAL A N 1
ATOM 657 C CA . VAL A 1 81 ? -11.641 9.102 14.466 1.00 88.19 81 VAL A CA 1
ATOM 658 C C . VAL A 1 81 ? -11.312 10.368 15.271 1.00 88.19 81 VAL A C 1
ATOM 660 O O . VAL A 1 81 ? -10.217 10.513 15.797 1.00 88.19 81 VAL A O 1
ATOM 663 N N . ILE A 1 82 ? -12.239 11.329 15.346 1.00 69.62 82 ILE A N 1
ATOM 664 C CA . ILE A 1 82 ? -12.162 12.511 16.220 1.00 69.62 82 ILE A CA 1
ATOM 665 C C . ILE A 1 82 ? -13.136 12.272 17.370 1.00 69.62 82 ILE A C 1
ATOM 667 O O . ILE A 1 82 ? -14.314 12.607 17.297 1.00 69.62 82 ILE A O 1
ATOM 671 N N . SER A 1 83 ? -12.655 11.638 18.437 1.00 66.75 83 SER A N 1
ATOM 672 C CA . SER A 1 83 ? -13.414 11.496 19.677 1.00 66.75 83 SER A CA 1
ATOM 673 C C . SER A 1 83 ? -12.473 11.558 20.881 1.00 66.75 83 SER A C 1
ATOM 675 O O . SER A 1 83 ? -11.385 10.976 20.837 1.00 66.75 83 SER A O 1
ATOM 677 N N . PRO A 1 84 ? -12.868 12.220 21.984 1.00 61.97 84 PRO A N 1
ATOM 678 C CA . PRO A 1 84 ? -12.077 12.246 23.215 1.00 61.97 84 PRO A CA 1
ATOM 679 C C . PRO A 1 84 ? -11.826 10.846 23.807 1.00 61.97 84 PRO A C 1
ATOM 681 O O . PRO A 1 84 ? -10.896 10.676 24.588 1.00 61.97 84 PRO A O 1
ATOM 684 N N . TYR A 1 85 ? -12.600 9.830 23.406 1.00 66.00 85 TYR A N 1
ATOM 685 C CA . TYR A 1 85 ? -12.478 8.455 23.904 1.00 66.00 85 TYR A CA 1
ATOM 686 C C . TYR A 1 85 ? -11.732 7.503 22.956 1.00 66.00 85 TYR A C 1
ATOM 688 O O . TYR A 1 85 ? -11.562 6.329 23.274 1.00 66.00 85 TYR A O 1
ATOM 696 N N . SER A 1 86 ? -11.263 7.979 21.800 1.00 78.81 86 SER A N 1
ATOM 697 C CA . SER A 1 86 ? -10.621 7.141 20.777 1.00 78.81 86 SER A CA 1
ATOM 698 C C . SER A 1 86 ? -9.095 7.277 20.722 1.00 78.81 86 SER A C 1
ATOM 700 O O . SER A 1 86 ? -8.486 6.934 19.710 1.00 78.81 86 SER A O 1
ATOM 702 N N . GLY A 1 87 ? -8.458 7.773 21.789 1.00 84.06 87 GLY A N 1
ATOM 703 C CA . GLY A 1 87 ? -7.015 8.051 21.809 1.00 84.06 87 GLY A CA 1
ATOM 704 C C . GLY A 1 87 ? -6.137 6.831 21.498 1.00 84.06 87 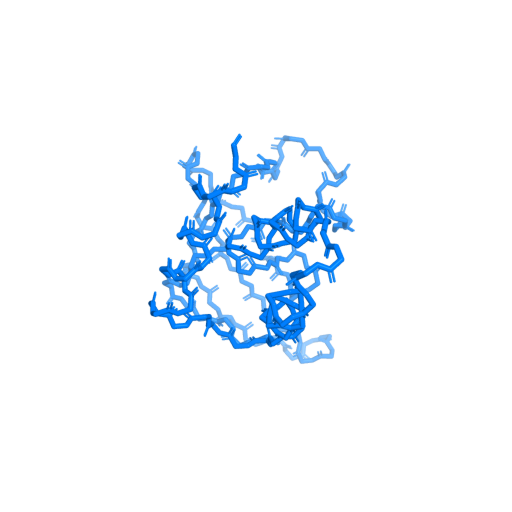GLY A C 1
ATOM 705 O O . GLY A 1 87 ? -5.150 6.950 20.776 1.00 84.06 87 GLY A O 1
ATOM 706 N N . SER A 1 88 ? -6.525 5.637 21.958 1.00 89.50 88 SER A N 1
ATOM 707 C CA . SER A 1 88 ? -5.810 4.389 21.648 1.00 89.50 88 SER A CA 1
ATOM 708 C C . SER A 1 88 ? -5.913 4.001 20.169 1.00 89.50 88 SER A C 1
ATOM 710 O O . SER A 1 88 ? -4.924 3.577 19.576 1.00 89.50 88 SER A O 1
ATOM 712 N N . ILE A 1 89 ? -7.083 4.199 19.554 1.00 91.50 89 ILE A N 1
ATOM 713 C CA . ILE A 1 89 ? -7.309 3.949 18.123 1.00 91.50 89 ILE A CA 1
ATOM 714 C C . ILE A 1 89 ? -6.497 4.944 17.291 1.00 91.50 89 ILE A C 1
ATOM 716 O O . ILE A 1 89 ? -5.818 4.544 16.351 1.00 91.50 89 ILE A O 1
ATOM 720 N N . GLN A 1 90 ? -6.504 6.228 17.661 1.00 90.12 90 GLN A N 1
ATOM 721 C CA . GLN A 1 90 ? -5.695 7.251 16.994 1.00 90.12 90 GLN A CA 1
ATOM 722 C C . GLN A 1 90 ? -4.201 6.923 17.061 1.00 90.12 90 GLN A C 1
ATOM 724 O O . GLN A 1 90 ? -3.529 6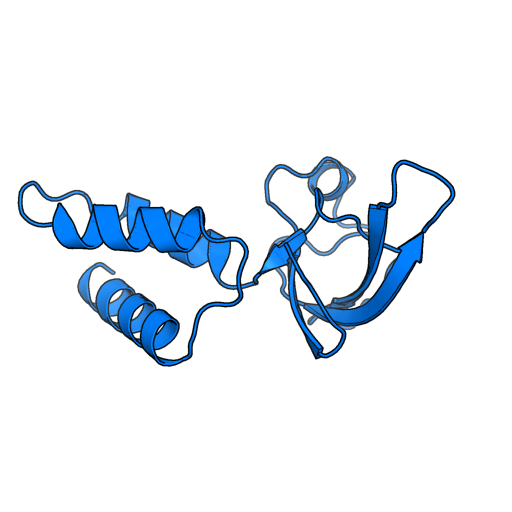.966 16.034 1.00 90.12 90 GLN A O 1
ATOM 729 N N . LEU A 1 91 ? -3.682 6.564 18.241 1.00 90.62 91 LEU A N 1
ATOM 730 C CA . LEU A 1 91 ? -2.273 6.203 18.405 1.00 90.62 91 LEU A CA 1
ATOM 731 C C . LEU A 1 91 ? -1.907 4.983 17.551 1.00 90.62 91 LEU A C 1
ATOM 733 O O . LEU A 1 91 ? -0.889 4.990 16.865 1.00 90.62 91 LEU A O 1
ATOM 737 N N . TYR A 1 92 ? -2.770 3.967 17.539 1.00 92.88 92 TYR A N 1
ATOM 738 C CA . TYR A 1 92 ? -2.584 2.781 16.711 1.00 92.88 92 TYR A CA 1
ATOM 739 C C . TYR A 1 92 ? -2.555 3.122 15.215 1.00 92.88 92 TYR A C 1
ATOM 741 O O . TYR A 1 92 ? -1.610 2.759 14.523 1.00 92.88 92 TYR A O 1
ATOM 749 N N . LEU A 1 93 ? -3.544 3.870 14.715 1.00 93.25 93 LEU A N 1
ATOM 750 C CA . LEU A 1 93 ? -3.601 4.288 13.311 1.00 93.25 93 LEU A CA 1
ATOM 751 C C . LEU A 1 93 ? -2.405 5.164 12.924 1.00 93.25 93 LEU A C 1
ATOM 753 O O . LEU A 1 93 ? -1.877 5.015 11.827 1.00 93.25 93 LEU A O 1
ATOM 757 N N . LYS A 1 94 ? -1.945 6.039 13.826 1.00 92.25 94 LYS A N 1
ATOM 758 C CA . LYS A 1 94 ? -0.733 6.835 13.621 1.00 92.25 94 LYS A CA 1
ATOM 759 C C . LYS A 1 94 ? 0.488 5.937 13.419 1.00 92.25 94 LYS A C 1
ATOM 761 O O . LYS A 1 94 ? 1.206 6.129 12.442 1.00 92.25 94 LYS A O 1
ATOM 766 N N . HIS A 1 95 ? 0.674 4.927 14.271 1.00 92.31 95 HIS A N 1
ATOM 767 C CA . HIS A 1 95 ? 1.756 3.956 14.099 1.00 92.31 95 HIS A CA 1
ATOM 768 C C . HIS A 1 95 ? 1.662 3.213 12.764 1.00 92.31 95 HIS A C 1
ATOM 770 O O . HIS A 1 95 ? 2.677 3.060 12.099 1.00 92.31 95 HIS A O 1
ATOM 776 N N . LEU A 1 96 ? 0.461 2.820 12.328 1.00 93.31 96 LEU A N 1
ATOM 777 C CA . LEU A 1 96 ? 0.281 2.162 11.028 1.00 93.31 96 LEU A CA 1
ATOM 778 C C . LEU A 1 96 ? 0.618 3.062 9.826 1.00 93.31 96 LEU A C 1
ATOM 780 O O . LEU A 1 96 ? 1.011 2.557 8.781 1.00 93.31 96 LEU A O 1
ATOM 784 N N . ILE A 1 97 ? 0.415 4.378 9.942 1.00 91.06 97 ILE A N 1
ATOM 785 C CA . ILE A 1 97 ? 0.736 5.350 8.881 1.00 91.06 97 ILE A CA 1
ATOM 786 C C . ILE A 1 97 ? 2.244 5.616 8.814 1.00 91.06 97 ILE A C 1
ATOM 788 O O . ILE A 1 97 ? 2.769 5.871 7.731 1.00 91.06 97 ILE A O 1
ATOM 792 N N . GLU A 1 98 ? 2.911 5.620 9.968 1.00 89.06 98 GLU A N 1
ATOM 793 C CA . GLU A 1 98 ? 4.348 5.886 10.094 1.00 89.06 98 GLU A CA 1
ATOM 794 C C . GLU A 1 98 ? 5.208 4.641 9.824 1.00 89.06 98 GLU A C 1
ATOM 796 O O . GLU A 1 98 ? 6.377 4.783 9.468 1.00 89.06 98 GLU A O 1
ATOM 801 N N . ASP A 1 99 ? 4.644 3.437 9.963 1.00 85.81 99 ASP A N 1
ATOM 802 C CA . ASP A 1 99 ? 5.326 2.188 9.633 1.00 85.81 99 ASP A CA 1
ATOM 803 C C . ASP A 1 99 ? 5.541 2.063 8.116 1.00 85.81 99 ASP A C 1
ATOM 805 O O . ASP A 1 99 ? 4.624 2.196 7.303 1.00 85.81 99 ASP A O 1
ATOM 809 N N . GLU A 1 100 ? 6.785 1.797 7.724 1.00 76.00 100 GLU A N 1
ATOM 810 C CA . GLU A 1 100 ? 7.164 1.605 6.326 1.00 76.00 100 GLU A CA 1
ATOM 811 C C . GLU A 1 100 ? 6.960 0.165 5.834 1.00 76.00 100 GLU A C 1
ATOM 813 O O . GLU A 1 100 ? 7.219 -0.120 4.656 1.00 76.00 100 GLU A O 1
ATOM 818 N N . ASN A 1 101 ? 6.558 -0.744 6.726 1.00 84.88 101 ASN A N 1
ATOM 819 C CA . ASN A 1 101 ? 6.282 -2.133 6.400 1.00 84.88 101 ASN A CA 1
ATOM 820 C C . ASN A 1 101 ? 4.850 -2.329 5.875 1.00 84.88 101 ASN A C 1
ATOM 822 O O . ASN A 1 101 ? 3.926 -1.596 6.243 1.00 84.88 101 ASN A O 1
ATOM 826 N N . PRO A 1 102 ? 4.634 -3.363 5.041 1.00 87.38 102 PRO A N 1
ATOM 827 C CA . PRO A 1 102 ? 3.296 -3.803 4.690 1.00 87.38 102 PRO A CA 1
ATOM 828 C C . PRO A 1 102 ? 2.480 -4.140 5.942 1.00 87.38 102 PRO A C 1
ATOM 830 O O . PRO A 1 102 ? 2.949 -4.886 6.803 1.00 87.38 102 PRO A O 1
ATOM 833 N N . LEU A 1 103 ? 1.245 -3.643 6.012 1.00 91.81 103 LEU A N 1
ATOM 834 C CA . LEU A 1 103 ? 0.313 -4.040 7.059 1.00 91.81 103 LEU A CA 1
ATOM 835 C C . LEU A 1 103 ? -0.037 -5.520 6.919 1.00 91.81 103 LEU A C 1
ATOM 837 O O . LEU A 1 103 ? -0.228 -6.027 5.811 1.00 91.81 103 LEU A O 1
ATOM 841 N N . THR A 1 104 ? -0.164 -6.193 8.056 1.00 93.69 104 THR A N 1
ATOM 842 C CA . THR A 1 104 ? -0.684 -7.556 8.127 1.00 93.69 104 THR A CA 1
ATOM 843 C C . THR A 1 104 ? -2.181 -7.581 7.826 1.00 93.69 104 THR A C 1
ATOM 845 O O . THR A 1 104 ? -2.881 -6.575 7.975 1.00 93.69 104 THR A O 1
ATOM 848 N N . ASP A 1 105 ? -2.697 -8.754 7.461 1.00 94.06 105 ASP A N 1
ATOM 849 C CA . ASP A 1 105 ? -4.135 -8.945 7.240 1.00 94.06 105 ASP A CA 1
ATOM 850 C C . ASP A 1 105 ? -4.956 -8.567 8.482 1.00 94.06 105 ASP A C 1
ATOM 852 O O . ASP A 1 105 ? -5.979 -7.899 8.368 1.00 94.06 105 ASP A O 1
ATOM 856 N N . GLU A 1 106 ? -4.458 -8.878 9.683 1.00 96.25 106 GLU A N 1
ATOM 857 C CA . GLU A 1 106 ? -5.108 -8.493 10.939 1.00 96.25 106 GLU A CA 1
ATOM 858 C C . GLU A 1 106 ? -5.171 -6.967 11.119 1.00 96.25 106 GLU A C 1
ATOM 860 O O . GLU A 1 106 ? -6.204 -6.424 11.520 1.00 96.25 106 GLU A O 1
ATOM 865 N N . GLN A 1 107 ? -4.083 -6.252 10.815 1.00 95.50 107 GLN A N 1
ATOM 866 C CA . GLN A 1 107 ? -4.059 -4.787 10.874 1.00 95.50 107 GLN A CA 1
ATOM 867 C C . GLN A 1 107 ? -5.045 -4.188 9.860 1.00 95.50 107 GLN A C 1
ATOM 869 O O . GLN A 1 107 ? -5.797 -3.269 10.197 1.00 95.50 107 GLN A O 1
ATOM 874 N N . LEU A 1 108 ? -5.094 -4.739 8.642 1.00 94.88 108 LEU A N 1
ATOM 875 C CA . LEU A 1 108 ? -6.041 -4.325 7.606 1.00 94.88 108 LEU A CA 1
ATOM 876 C C . LEU A 1 108 ? -7.494 -4.580 8.022 1.00 94.88 108 LEU A C 1
ATOM 878 O O . LEU A 1 108 ? -8.342 -3.706 7.827 1.00 94.88 108 LEU A O 1
ATOM 882 N N . ASP A 1 109 ? -7.790 -5.728 8.624 1.00 96.38 109 ASP A N 1
ATOM 883 C CA . ASP A 1 109 ? -9.136 -6.071 9.081 1.00 96.38 109 ASP A CA 1
ATOM 884 C C . ASP A 1 109 ? -9.593 -5.188 10.247 1.00 96.38 109 ASP A C 1
ATOM 886 O O . ASP A 1 109 ? -10.737 -4.727 10.252 1.00 96.38 109 ASP A O 1
ATOM 890 N N . ARG A 1 110 ? -8.695 -4.829 11.173 1.00 95.31 110 ARG A N 1
ATOM 891 C CA . ARG A 1 110 ? -8.990 -3.823 12.210 1.00 95.31 110 ARG A CA 1
ATOM 892 C C . ARG A 1 110 ? -9.295 -2.452 11.604 1.00 95.31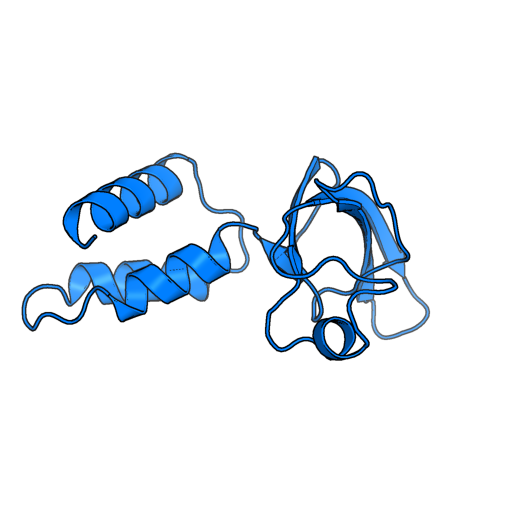 110 ARG A C 1
ATOM 894 O O . ARG A 1 110 ? -10.266 -1.809 12.004 1.00 95.31 110 ARG A O 1
ATOM 901 N N . CYS A 1 111 ? -8.521 -2.014 10.609 1.00 94.38 111 CYS A N 1
ATOM 902 C CA . CYS A 1 111 ? -8.804 -0.769 9.893 1.00 94.38 111 CYS A CA 1
ATOM 903 C C . CYS A 1 111 ? -10.169 -0.809 9.191 1.00 94.38 111 CYS A C 1
ATOM 905 O O . CYS A 1 111 ? -10.920 0.160 9.279 1.00 94.38 111 CYS A O 1
ATOM 907 N N . ARG A 1 112 ? -10.525 -1.924 8.538 1.00 94.69 112 ARG A N 1
ATOM 908 C CA . ARG A 1 112 ? -11.845 -2.111 7.908 1.00 94.69 112 ARG A CA 1
ATOM 909 C C . ARG A 1 112 ? -12.975 -2.059 8.932 1.00 94.69 112 ARG A C 1
ATOM 911 O O . ARG A 1 112 ? -13.981 -1.399 8.684 1.00 94.69 112 ARG A O 1
ATOM 918 N N . TYR A 1 113 ? -12.793 -2.709 10.081 1.00 94.94 113 TYR A N 1
ATOM 919 C CA . TYR A 1 113 ? -13.758 -2.686 11.177 1.00 94.94 113 TYR A CA 1
ATOM 920 C C . TYR A 1 113 ? -14.037 -1.253 11.649 1.00 94.94 113 TYR A C 1
ATOM 922 O O . TYR A 1 113 ? -15.188 -0.816 11.654 1.00 94.94 113 TYR A O 1
ATOM 930 N N . TRP A 1 114 ? -12.996 -0.480 11.974 1.00 93.56 114 TRP A N 1
ATOM 931 C CA . TRP A 1 114 ? -13.185 0.910 12.398 1.00 93.56 114 TRP A CA 1
ATOM 932 C C . TRP A 1 114 ? -13.709 1.802 11.277 1.00 93.56 114 TRP A C 1
ATOM 934 O O . TRP A 1 114 ? -14.493 2.706 11.548 1.00 93.56 114 TRP A O 1
ATOM 944 N N . TRP A 1 115 ? -13.337 1.544 10.021 1.00 93.06 115 TRP A N 1
ATOM 945 C CA . TRP A 1 115 ? -13.926 2.257 8.892 1.00 93.06 115 TRP A CA 1
ATOM 946 C C . TRP A 1 115 ? -15.441 2.080 8.848 1.00 93.06 115 TRP A C 1
ATOM 948 O O . TRP A 1 115 ? -16.146 3.069 8.686 1.00 93.06 115 TRP A O 1
ATOM 958 N N . GLY A 1 116 ? -15.942 0.857 9.035 1.00 91.19 116 GLY A N 1
ATOM 959 C CA . GLY A 1 116 ? -17.378 0.590 9.123 1.00 91.19 116 GLY A CA 1
ATOM 960 C C . GLY A 1 116 ? -18.042 1.225 10.347 1.00 91.19 116 GLY A C 1
ATOM 961 O O . GLY A 1 116 ? -19.172 1.682 10.250 1.00 91.19 116 GLY A O 1
ATOM 962 N N . TYR A 1 117 ? -17.339 1.297 11.480 1.00 90.25 117 TYR A N 1
ATOM 963 C CA . TYR A 1 117 ? -17.864 1.889 12.715 1.00 90.25 117 TYR A CA 1
ATOM 964 C C . TYR A 1 117 ? -17.990 3.425 12.659 1.00 90.25 117 TYR A C 1
ATOM 966 O O . TYR A 1 117 ? -18.897 3.990 13.261 1.00 90.25 117 TYR A O 1
ATOM 974 N N . TYR A 1 118 ? -17.071 4.102 11.962 1.00 86.62 118 TYR A N 1
ATOM 975 C CA . TYR A 1 118 ? -16.993 5.570 11.873 1.00 86.62 118 TYR A CA 1
ATOM 976 C C . TYR A 1 118 ? -17.418 6.135 10.497 1.00 86.62 118 TYR A C 1
ATOM 978 O O . TYR A 1 118 ? -17.077 7.278 10.177 1.00 86.62 118 TYR A O 1
ATOM 986 N N . SER A 1 119 ? -18.091 5.347 9.649 1.00 78.88 119 SER A N 1
ATOM 987 C CA . SER A 1 119 ? -18.681 5.811 8.376 1.00 78.88 119 SER A CA 1
ATOM 988 C C . SER A 1 119 ? -20.171 6.061 8.518 1.00 78.88 119 SER A C 1
ATOM 990 O O . SER A 1 119 ? -20.622 7.029 7.870 1.00 78.88 119 SER A O 1
#